Protein 1I3J (pdb70)

Nearest PDB structures (foldseek):
  1t2t-assembly1_A  TM=9.877E-01  e=1.405E-17  Tequatrovirus T4
  5zmm-assembly1_E  TM=3.320E-01  e=1.960E+00  Streptomyces coelicolor A3(2)
  1u4a-assembly1_A  TM=2.578E-01  e=1.498E+00  Homo sapiens

B-factor: mean 37.81, std 11.35, range [14.7, 101.91]

Sequence (96 aa):
KFCKCGVRIQTSAYTCSKCRNRSGENNSFFNHKHSDITKSKISEKMKGKKPSNIKKISCDGVIFDCAADAARHFKISSGLVTYRVKSDKWNWFYIN

Solvent-accessible surface area: 8370 Å² total; per-residue (Å²): 114,134,6,164,71,48,78,198,25,136,112,87,32,203,31,18,89,193,40,125,90,120,78,52,136,74,66,83,93,91,124,104,188,85,59,117,123,42,116,66,135,89,48,109,160,103,142,87,124,106,80,123,121,74,117,128,0,6,4,95,58,83,128,31,86,6,22,39,33,0,7,140,115,74,168,40,75,72,51,59,0,67,145,37,34,169,23,155,187,107,83,10,92,55,70,182

Foldseek 3Di:
DAAPVGDDDPPPDNHDVVPQDQPAPRNPCHPPDDDPVVVVVVVVVCPPPDDPPFWWKAFPNDTDRHLVVVCVVVVHDSVVSVVQCPDPPTDMHTDD

Secondary structure (DSSP, 8-state):
-B-TTS-B--TT-SS-TTT---SGGGSTTTT----HHHHHHHHHHHTTPPPTT---EEETTEEESSHHHHHHHHT--HHHHHHHHH-TT--EEE--

Structure (mmCIF, N/CA/C/O backbone):
data_1I3J
#
_entry.id   1I3J
#
_cell.length_a   55.140
_cell.length_b   65.210
_cell.length_c   43.670
_cell.angle_alpha   90.00
_cell.angle_beta   93.10
_cell.angle_gamma   90.00
#
_symmetry.space_group_name_H-M   'P 1 21 1'
#
loop_
_entity.id
_entity.type
_entity.pdbx_description
1 polymer "5'-D(*TP*TP*CP*TP*TP*GP*GP*GP*TP*CP*TP*AP*CP*CP*GP*TP*TP*TP*AP*AP*T)-3'"
2 polymer "5'-D(*AP*AP*TP*TP*AP*AP*AP*CP*GP*GP*TP*AP*GP*AP*CP*CP*CP*AP*AP*GP*A)-3'"
3 polymer 'INTRON-ASSOCIATED ENDONUCLEASE 1'
4 non-polymer 'ZINC ION'
5 water water
#
loop_
_atom_site.group_PDB
_atom_site.id
_atom_site.type_symbol
_atom_site.label_atom_id
_atom_site.label_alt_id
_atom_site.label_comp_id
_atom_site.label_asym_id
_atom_site.label_entity_id
_atom_site.label_seq_id
_atom_site.pdbx_PDB_ins_code
_atom_site.Cartn_x
_atom_site.Cartn_y
_atom_site.Cartn_z
_atom_site.occupancy
_atom_site.B_iso_or_equiv
_atom_site.auth_seq_id
_atom_site.auth_comp_id
_atom_site.auth_asym_id
_atom_site.auth_atom_id
_atom_site.pdbx_PDB_model_num
ATOM 856 N N . LYS C 3 20 ? 26.871 18.355 55.990 1.00 44.71 149 LYS A N 1
ATOM 857 C CA . LYS C 3 20 ? 26.254 19.019 54.805 1.00 43.85 149 LYS A CA 1
ATOM 858 C C . LYS C 3 20 ? 24.734 1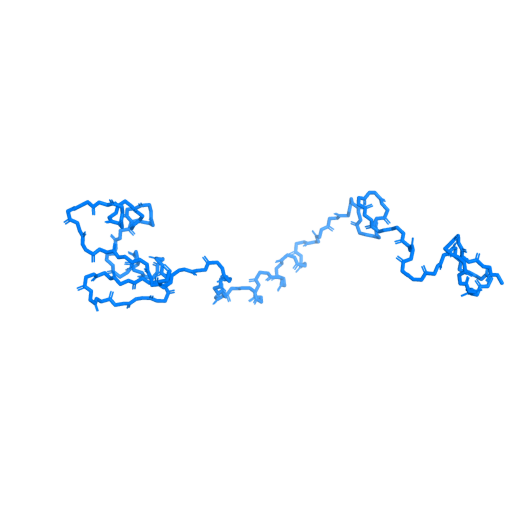8.885 54.833 1.00 43.32 149 LYS A C 1
ATOM 859 O O . LYS C 3 20 ? 24.195 17.870 55.275 1.00 40.97 149 LYS A O 1
ATOM 865 N N . PHE C 3 21 ? 24.039 19.918 54.375 1.00 41.63 150 PHE A N 1
ATOM 866 C CA . PHE C 3 21 ? 22.582 19.872 54.337 1.00 42.76 150 PHE A CA 1
ATOM 867 C C . PHE C 3 21 ? 22.022 20.022 52.929 1.00 40.29 150 PHE A C 1
ATOM 868 O O . PHE C 3 21 ? 22.530 20.777 52.110 1.00 40.44 150 PHE A O 1
ATOM 876 N N . CYS C 3 22 ? 20.962 19.278 52.656 1.00 39.11 151 CYS A N 1
ATOM 877 C CA . CYS C 3 22 ? 20.290 19.351 51.380 1.00 37.09 151 CYS A CA 1
ATOM 878 C C . CYS C 3 22 ? 19.410 20.603 51.439 1.00 37.84 151 CYS A C 1
ATOM 879 O O . CYS C 3 22 ? 19.072 21.089 52.526 1.00 37.30 151 CYS A O 1
ATOM 882 N N . LYS C 3 23 ? 19.021 21.108 50.275 1.00 37.83 152 LYS A N 1
ATOM 883 C CA . LYS C 3 23 ? 18.159 22.285 50.202 1.00 38.04 152 LYS A CA 1
ATOM 884 C C . LYS C 3 23 ? 16.885 22.075 51.035 1.00 38.01 152 LYS A C 1
ATOM 885 O O . LYS C 3 23 ? 16.344 23.028 51.581 1.00 35.38 152 LYS A O 1
ATOM 895 N N . CYS C 3 24 ? 16.418 20.825 51.116 1.00 35.68 153 CYS A N 1
ATOM 896 C CA . CYS C 3 24 ? 15.203 20.480 51.856 1.00 33.43 153 CYS A CA 1
ATOM 897 C C . CYS C 3 24 ? 15.390 20.535 53.368 1.00 32.26 153 CYS A C 1
ATOM 898 O O . CYS C 3 24 ? 14.416 20.598 54.116 1.00 32.71 153 CYS A O 1
ATOM 901 N N . GLY C 3 25 ? 16.635 20.495 53.821 1.00 31.27 154 GLY A N 1
ATOM 902 C CA . GLY C 3 25 ? 16.878 20.536 55.250 1.00 30.73 154 GLY A CA 1
ATOM 903 C C . GLY C 3 25 ? 17.551 19.337 55.897 1.00 29.75 154 GLY A C 1
ATOM 904 O O . GLY C 3 25 ? 18.129 19.496 56.973 1.00 28.92 154 GLY A O 1
ATOM 905 N N . VAL C 3 26 ? 17.490 18.149 55.286 1.00 28.58 155 VAL A N 1
ATOM 906 C CA . VAL C 3 26 ? 18.143 16.980 55.892 1.00 30.14 155 VAL A CA 1
ATOM 907 C C . VAL C 3 26 ? 19.654 16.981 55.694 1.00 32.82 155 VAL A C 1
ATOM 908 O O . VAL C 3 26 ? 20.189 17.739 54.873 1.00 30.93 155 VAL A O 1
ATOM 912 N N . ARG C 3 27 ? 20.335 16.154 56.481 1.00 32.68 156 ARG A N 1
ATOM 913 C CA . ARG C 3 27 ? 21.779 16.031 56.335 1.00 37.05 156 ARG A CA 1
ATOM 914 C C . ARG C 3 27 ? 22.097 15.079 55.182 1.00 36.25 156 ARG A C 1
ATOM 915 O O . ARG C 3 27 ? 21.349 14.136 54.913 1.00 36.44 156 ARG A O 1
ATOM 923 N N . ILE C 3 28 ? 23.212 15.331 54.506 1.00 36.79 157 ILE A N 1
ATOM 924 C CA . ILE C 3 28 ? 23.664 14.496 53.391 1.00 34.68 157 ILE A CA 1
ATOM 925 C C . ILE C 3 28 ? 25.186 14.478 53.447 1.00 35.55 157 ILE A C 1
ATOM 926 O O . ILE C 3 28 ? 25.780 15.335 54.106 1.00 32.51 157 ILE A O 1
ATOM 931 N N . GLN C 3 29 ? 25.813 13.500 52.788 1.00 39.08 158 GLN A N 1
ATOM 932 C CA . GLN C 3 29 ? 27.280 13.415 52.749 1.00 43.66 158 GLN A CA 1
ATOM 933 C C . GLN C 3 29 ? 27.784 14.638 51.985 1.00 43.18 158 GLN A C 1
ATOM 934 O O . GLN C 3 29 ? 27.087 15.158 51.115 1.00 43.78 158 GLN A O 1
ATOM 940 N N . THR C 3 30 ? 28.995 15.079 52.291 1.00 44.85 159 THR A N 1
ATOM 941 C CA . THR C 3 30 ? 29.562 16.237 51.608 1.00 46.48 159 THR A CA 1
ATOM 942 C C . THR C 3 30 ? 29.786 15.968 50.115 1.00 45.23 159 THR A C 1
ATOM 943 O O . THR C 3 30 ? 29.956 16.901 49.327 1.00 46.74 159 THR A O 1
ATOM 947 N N . SER C 3 31 ? 29.774 14.695 49.731 1.00 44.25 160 SER A N 1
ATOM 948 C CA . SER C 3 31 ? 29.979 14.306 48.335 1.00 44.85 160 SER A CA 1
ATOM 949 C C . SER C 3 31 ? 28.688 14.360 47.518 1.00 42.51 160 SER A C 1
ATOM 950 O O . SER C 3 31 ? 28.709 14.262 46.287 1.00 41.18 160 SER A O 1
ATOM 953 N N . ALA C 3 32 ? 27.564 14.507 48.208 1.00 39.11 161 ALA A N 1
ATOM 954 C CA . ALA C 3 32 ? 26.275 14.574 47.540 1.00 38.59 161 ALA A CA 1
ATOM 955 C C . ALA C 3 32 ? 25.838 16.012 47.249 1.00 37.01 161 ALA A C 1
ATOM 956 O O . ALA C 3 32 ? 26.242 16.945 47.941 1.00 35.87 161 ALA A O 1
ATOM 958 N N . TYR C 3 33 ? 25.009 16.183 46.225 1.00 37.82 162 TYR A N 1
ATOM 959 C CA . TYR C 3 33 ? 24.503 17.501 45.862 1.00 40.12 162 TYR A CA 1
ATOM 960 C C . TYR C 3 33 ? 23.137 17.734 46.500 1.00 38.08 162 TYR A C 1
ATOM 961 O O . TYR C 3 33 ? 22.746 18.874 46.717 1.00 36.32 162 TYR A O 1
ATOM 970 N N . THR C 3 34 ? 22.403 16.649 46.754 1.00 34.61 163 THR A N 1
ATOM 971 C CA . THR C 3 34 ? 21.084 16.716 47.380 1.00 31.76 163 THR A CA 1
ATOM 972 C C . THR C 3 34 ? 20.800 15.381 48.046 1.00 30.98 163 THR A C 1
ATOM 973 O O . THR C 3 34 ? 21.587 14.440 47.944 1.00 30.93 163 THR A O 1
ATOM 977 N N . CYS C 3 35 ? 19.670 15.299 48.731 1.00 29.60 164 CYS A N 1
ATOM 978 C CA . CYS C 3 35 ? 19.297 14.048 49.357 1.00 33.11 164 CYS A CA 1
ATOM 979 C C . CYS C 3 35 ? 18.715 13.255 48.194 1.00 34.12 164 CYS A C 1
ATOM 980 O O . CYS C 3 35 ? 18.445 13.817 47.132 1.00 34.83 164 CYS A O 1
ATOM 983 N N . SER C 3 36 ? 18.515 11.959 48.383 1.00 34.63 165 SER A N 1
ATOM 984 C CA . SER C 3 36 ? 17.956 11.145 47.320 1.00 36.76 165 SER A CA 1
ATOM 985 C C . SER C 3 36 ? 16.579 11.614 46.852 1.00 38.52 165 SER A C 1
ATOM 986 O O . SER C 3 36 ? 16.276 11.599 45.655 1.00 39.70 165 SER A O 1
ATOM 989 N N . LYS C 3 37 ? 15.742 12.024 47.793 1.00 37.67 166 LYS A N 1
ATOM 990 C CA . LYS C 3 37 ? 14.405 12.467 47.445 1.00 40.60 166 LYS A CA 1
ATOM 991 C C . LYS C 3 37 ? 14.383 13.732 46.588 1.00 38.75 166 LYS A C 1
ATOM 992 O O . LYS C 3 37 ? 13.576 13.843 45.668 1.00 40.75 166 LYS A O 1
ATOM 998 N N . CYS C 3 38 ? 15.292 14.659 46.867 1.00 37.01 167 CYS A N 1
ATOM 999 C CA . CYS C 3 38 ? 15.356 15.930 46.140 1.00 36.54 167 CYS A CA 1
ATOM 1000 C C . CYS C 3 38 ? 16.114 15.935 44.806 1.00 36.37 167 CYS A C 1
ATOM 1001 O O . CYS C 3 38 ? 16.120 16.947 44.113 1.00 37.57 167 CYS A O 1
ATOM 1004 N N . ARG C 3 39 ? 16.759 14.827 44.447 1.00 35.59 168 ARG A N 1
ATOM 1005 C CA . ARG C 3 39 ? 17.505 14.774 43.191 1.00 35.10 168 ARG A CA 1
ATOM 1006 C C . ARG C 3 39 ? 16.557 14.966 42.001 1.00 34.74 168 ARG A C 1
ATOM 1007 O O . ARG C 3 39 ? 15.482 14.366 41.943 1.00 32.63 168 ARG A O 1
ATOM 1015 N N . ASN C 3 40 ? 16.946 15.825 41.066 1.00 33.55 169 ASN A N 1
ATOM 1016 C CA . ASN C 3 40 ? 16.118 16.062 39.886 1.00 33.49 169 ASN A CA 1
ATOM 1017 C C . ASN C 3 40 ? 16.465 15.032 38.805 1.00 31.24 169 ASN A C 1
ATOM 1018 O O . ASN C 3 40 ? 17.617 14.948 38.373 1.00 29.45 169 ASN A O 1
ATOM 1023 N N . ARG C 3 41 ? 15.466 14.276 38.361 1.00 33.46 170 ARG A N 1
ATOM 1024 C CA . ARG C 3 41 ? 15.653 13.245 37.336 1.00 33.69 170 ARG A CA 1
ATOM 1025 C C . ARG C 3 41 ? 14.641 13.373 36.203 1.00 35.19 170 ARG A C 1
ATOM 1026 O O . ARG C 3 41 ? 14.530 12.466 35.371 1.00 37.56 170 ARG A O 1
ATOM 1034 N N . SER C 3 42 ? 13.922 14.482 36.150 1.00 33.29 171 SER A N 1
ATOM 1035 C CA . SER C 3 42 ? 12.912 14.632 35.112 1.00 32.81 171 SER A CA 1
ATOM 1036 C C . SER C 3 42 ? 13.448 15.351 33.890 1.00 29.57 171 SER A C 1
ATOM 1037 O O . SER C 3 42 ? 14.408 16.110 33.987 1.00 26.36 171 SER A O 1
ATOM 1040 N N . GLY C 3 43 ? 12.841 15.089 32.740 1.00 29.41 172 GLY A N 1
ATOM 1041 C CA . GLY C 3 43 ? 13.302 15.730 31.526 1.00 27.16 172 GLY A CA 1
ATOM 1042 C C . GLY C 3 43 ? 14.810 15.651 31.329 1.00 26.38 172 GLY A C 1
ATOM 1043 O O . GLY C 3 43 ? 15.429 14.591 31.520 1.00 25.38 172 GLY A O 1
ATOM 1044 N N . GLU C 3 44 ? 15.416 16.784 30.983 1.00 24.81 173 GLU A N 1
ATOM 1045 C CA . GLU C 3 44 ? 16.840 16.848 30.716 1.00 25.42 173 GLU A CA 1
ATOM 1046 C C . GLU C 3 44 ? 17.751 16.433 31.855 1.00 25.00 173 GLU A C 1
ATOM 1047 O O . GLU C 3 44 ? 18.933 16.245 31.636 1.00 24.10 173 GLU A O 1
ATOM 1053 N N . ASN C 3 45 ? 17.229 16.293 33.066 1.00 26.71 174 ASN A N 1
ATOM 1054 C CA . ASN C 3 45 ? 18.083 15.907 34.189 1.00 26.59 174 ASN A CA 1
ATOM 1055 C C . ASN C 3 45 ? 18.219 14.393 34.373 1.00 27.63 174 ASN A C 1
ATOM 1056 O O . ASN C 3 45 ? 19.047 13.945 35.163 1.00 27.98 174 ASN A O 1
ATOM 1061 N N . ASN C 3 46 ? 17.423 13.606 33.647 1.00 25.48 175 ASN A N 1
ATOM 1062 C CA . ASN C 3 46 ? 17.492 12.153 33.773 1.00 25.57 175 ASN A CA 1
ATOM 1063 C C . ASN C 3 46 ? 18.840 11.641 33.265 1.00 26.52 175 ASN A C 1
ATOM 1064 O O . ASN C 3 46 ? 19.429 12.195 32.341 1.00 25.69 175 ASN A O 1
ATOM 1069 N N . SER C 3 47 ? 19.307 10.563 33.872 1.00 27.52 176 SER A N 1
ATOM 1070 C CA . SER C 3 47 ? 20.575 9.950 33.510 1.00 25.86 176 SER A CA 1
ATOM 1071 C C . SER C 3 47 ? 20.524 9.273 32.151 1.00 26.14 176 SER A C 1
ATOM 1072 O O . SER C 3 47 ? 21.572 8.977 31.571 1.00 25.96 176 SER A O 1
ATOM 1076 N N . PHE C 3 48 ? 19.318 9.012 31.648 1.00 23.49 177 PHE A N 1
ATOM 1077 C CA . PHE C 3 48 ? 19.188 8.370 30.340 1.00 22.55 177 PHE A CA 1
ATOM 1078 C C . PHE C 3 48 ? 18.574 9.299 29.308 1.00 21.57 177 PHE A C 1
ATOM 1079 O O . PHE C 3 48 ? 18.279 8.889 28.182 1.00 20.17 177 PHE A O 1
ATOM 1087 N N . PHE C 3 49 ? 18.397 10.559 29.687 1.00 22.62 178 PHE A N 1
ATOM 1088 C CA . PHE C 3 49 ? 17.814 11.546 28.793 1.00 22.73 178 PHE A CA 1
ATOM 1089 C C . PHE C 3 49 ? 18.591 11.684 27.476 1.00 22.84 178 PHE A C 1
ATOM 1090 O O . PHE C 3 49 ? 19.812 11.792 27.480 1.00 23.68 178 PHE A O 1
ATOM 1098 N N . ASN C 3 50 ? 17.868 11.703 26.358 1.00 24.40 179 ASN A N 1
ATOM 1099 C CA . ASN C 3 50 ? 18.463 11.815 25.024 1.00 26.04 179 ASN A CA 1
ATOM 1100 C C . ASN C 3 50 ? 19.371 10.655 24.613 1.00 27.40 179 ASN A C 1
ATOM 1101 O O . ASN C 3 50 ? 20.153 10.792 23.687 1.00 26.33 179 ASN A O 1
ATOM 1106 N N . HIS C 3 51 ? 19.284 9.523 25.308 1.00 29.40 180 HIS A N 1
ATOM 1107 C CA . HIS C 3 51 ? 20.069 8.343 24.923 1.00 29.07 180 HIS A CA 1
ATOM 1108 C C . HIS C 3 51 ? 19.143 7.537 24.019 1.00 29.00 180 HIS A C 1
ATOM 1109 O O . HIS C 3 51 ? 17.928 7.780 23.990 1.00 30.75 180 HIS A O 1
ATOM 1116 N N . LYS C 3 52 ? 19.706 6.579 23.293 1.00 28.55 181 LYS A N 1
ATOM 1117 C CA . LYS C 3 52 ? 18.929 5.715 22.412 1.00 28.09 181 LYS A CA 1
ATOM 1118 C C . LYS C 3 52 ? 19.237 4.271 22.807 1.00 27.10 181 LYS A C 1
ATOM 1119 O O . LYS C 3 52 ? 20.371 3.949 23.170 1.00 27.45 181 LYS A O 1
ATOM 1125 N N . HIS C 3 53 ? 18.225 3.408 22.769 1.00 23.96 182 HIS A N 1
ATOM 1126 C CA . HIS C 3 53 ? 18.454 2.006 23.094 1.00 26.59 182 HIS A CA 1
ATOM 1127 C C . HIS C 3 53 ? 18.972 1.313 21.833 1.00 26.99 182 HIS A C 1
ATOM 1128 O O . HIS C 3 53 ? 18.532 1.617 20.725 1.00 25.94 182 HIS A O 1
ATOM 1135 N N . SER C 3 54 ? 19.898 0.379 22.005 1.00 27.03 183 SER A N 1
ATOM 1136 C CA . SER C 3 54 ? 20.458 -0.368 20.880 1.00 31.85 183 SER A CA 1
ATOM 1137 C C . SER C 3 54 ? 19.401 -1.312 20.333 1.00 31.70 183 SER A C 1
ATOM 1138 O O . SER C 3 54 ? 18.382 -1.556 20.982 1.00 28.73 183 SER A O 1
ATOM 1141 N N . ASP C 3 55 ? 19.644 -1.838 19.136 1.00 35.21 184 ASP A N 1
ATOM 1142 C CA . ASP C 3 55 ? 18.725 -2.799 18.548 1.00 34.38 184 ASP A CA 1
ATOM 1143 C C . ASP C 3 55 ? 18.718 -4.011 19.464 1.00 33.21 184 ASP A C 1
ATOM 1144 O O . ASP C 3 55 ? 17.700 -4.686 19.594 1.00 34.33 184 ASP A O 1
ATOM 1149 N N . ILE C 3 56 ? 19.846 -4.280 20.113 1.00 32.79 185 ILE A N 1
ATOM 1150 C CA . ILE C 3 56 ? 19.935 -5.427 21.012 1.00 32.66 185 ILE A CA 1
ATOM 1151 C C . ILE C 3 56 ? 19.005 -5.283 22.225 1.00 33.31 185 ILE A C 1
ATOM 1152 O O . ILE C 3 56 ? 18.342 -6.239 22.620 1.00 32.95 185 ILE A O 1
ATOM 1157 N N . THR C 3 57 ? 18.951 -4.090 22.804 1.00 34.31 186 THR A N 1
ATOM 1158 C CA . THR C 3 57 ? 18.096 -3.867 23.964 1.00 31.62 186 THR A CA 1
ATOM 1159 C C . THR C 3 57 ? 16.633 -3.989 23.552 1.00 30.58 186 THR A C 1
ATOM 1160 O O . THR C 3 57 ? 15.837 -4.633 24.225 1.00 28.97 186 THR A O 1
ATOM 1164 N N . LYS C 3 58 ? 16.288 -3.369 22.428 1.00 31.02 187 LYS A N 1
ATOM 1165 C CA . LYS C 3 58 ? 14.924 -3.411 21.942 1.00 30.19 187 LYS A CA 1
ATOM 1166 C C . LYS C 3 58 ? 14.453 -4.845 21.740 1.00 31.68 187 LYS A C 1
ATOM 1167 O O . LYS C 3 58 ? 13.286 -5.145 21.965 1.00 25.80 187 LYS A O 1
ATOM 1173 N N . SER C 3 59 ? 15.365 -5.719 21.332 1.00 33.46 188 SER A N 1
ATOM 1174 C CA . SER C 3 59 ? 15.009 -7.112 21.118 1.00 36.07 188 SER A CA 1
ATOM 1175 C C . SER C 3 59 ? 14.790 -7.815 22.426 1.00 34.20 188 SER A C 1
ATOM 1176 O O . SER C 3 59 ? 13.888 -8.631 22.539 1.00 36.15 188 SER A O 1
ATOM 1179 N N . LYS C 3 60 ? 15.603 -7.502 23.424 1.00 34.76 189 LYS A N 1
ATOM 1180 C CA . LYS C 3 60 ? 15.425 -8.138 24.724 1.00 36.39 189 LYS A CA 1
ATOM 1181 C C . LYS C 3 60 ? 14.069 -7.747 25.306 1.00 36.82 189 LYS A C 1
ATOM 1182 O O . LYS C 3 60 ? 13.397 -8.562 25.945 1.00 39.31 189 LYS A O 1
ATOM 1188 N N . ILE C 3 61 ? 13.675 -6.494 25.100 1.00 35.76 190 ILE A N 1
ATOM 1189 C CA . ILE C 3 61 ? 12.407 -6.018 25.617 1.00 33.05 190 ILE A CA 1
ATOM 1190 C C . ILE C 3 61 ? 11.279 -6.693 24.849 1.00 35.31 190 ILE A C 1
ATOM 1191 O O . ILE C 3 61 ? 10.274 -7.107 25.432 1.00 33.20 190 ILE A O 1
ATOM 1196 N N . SER C 3 62 ? 11.470 -6.814 23.541 1.00 35.14 191 SER A N 1
ATOM 1197 C CA . SER C 3 62 ? 10.484 -7.430 22.666 1.00 39.88 191 SER A CA 1
ATOM 1198 C C . SER C 3 62 ? 10.130 -8.866 23.028 1.00 43.00 191 SER A C 1
ATOM 1199 O O . SER C 3 62 ? 8.961 -9.252 23.005 1.00 43.14 191 SER A O 1
ATOM 1202 N N . GLU C 3 63 ? 11.143 -9.655 23.363 1.00 45.48 192 GLU A N 1
ATOM 1203 C CA . GLU C 3 63 ? 10.926 -11.055 23.697 1.00 47.11 192 GLU A CA 1
ATOM 1204 C C . GLU C 3 63 ? 10.231 -11.245 25.030 1.00 46.87 192 GLU A C 1
ATOM 1205 O O . GLU C 3 63 ? 9.385 -12.125 25.160 1.00 49.41 192 GLU A O 1
ATOM 1211 N N . LYS C 3 64 ? 10.580 -10.429 26.018 1.00 46.02 193 LYS A N 1
ATOM 1212 C CA . LYS C 3 64 ? 9.952 -10.546 27.324 1.00 44.68 193 LYS A CA 1
ATOM 1213 C C . LYS C 3 64 ? 8.515 -10.036 27.335 1.00 42.68 193 LYS A C 1
ATOM 1214 O O . LYS C 3 64 ? 7.732 -10.395 28.219 1.00 41.91 193 LYS A O 1
ATOM 1220 N N . MET C 3 65 ? 8.165 -9.204 26.359 1.00 39.22 194 MET A N 1
ATOM 1221 C CA . MET C 3 65 ? 6.818 -8.658 26.293 1.00 38.01 194 MET A CA 1
ATOM 1222 C C . MET C 3 65 ? 5.879 -9.477 25.408 1.00 37.80 194 MET A C 1
ATOM 1223 O O . MET C 3 65 ? 4.665 -9.413 25.573 1.00 34.47 194 MET A O 1
ATOM 1228 N N . LYS C 3 66 ? 6.435 -10.233 24.465 1.00 38.10 195 LYS A N 1
ATOM 1229 C CA . LYS C 3 66 ? 5.606 -11.025 23.564 1.00 41.36 195 LYS A CA 1
ATOM 1230 C C . LYS C 3 66 ? 4.649 -11.907 24.354 1.00 41.77 195 LYS A C 1
ATOM 1231 O O . LYS C 3 66 ? 5.063 -12.604 25.288 1.00 40.90 195 LYS A O 1
ATOM 1237 N N . GLY C 3 67 ? 3.368 -11.850 23.995 1.00 41.91 196 GLY A N 1
ATOM 1238 C CA . GLY C 3 67 ? 2.376 -12.660 24.676 1.00 44.04 196 GLY A CA 1
ATOM 1239 C C . GLY C 3 67 ? 1.792 -12.066 25.943 1.00 44.11 196 GLY A C 1
ATOM 1240 O O . GLY C 3 67 ? 0.949 -12.689 26.581 1.00 45.27 196 GLY A O 1
ATOM 1241 N N . LYS C 3 68 ? 2.250 -10.886 26.339 1.00 44.12 197 LYS A N 1
ATOM 1242 C CA . LYS C 3 68 ? 1.709 -10.255 27.539 1.00 45.47 197 LYS A CA 1
ATOM 1243 C C . LYS C 3 68 ? 0.531 -9.363 27.208 1.00 43.49 197 LYS A C 1
ATOM 1244 O O . LYS C 3 68 ? 0.605 -8.539 26.302 1.00 42.87 197 LYS A O 1
ATOM 1250 N N . LYS C 3 69 ? -0.563 -9.537 27.935 1.00 43.37 198 LYS A N 1
ATOM 1251 C CA . LYS C 3 69 ? -1.736 -8.697 27.729 1.00 42.49 198 LYS A CA 1
ATOM 1252 C C . LYS C 3 69 ? -1.590 -7.541 28.706 1.00 39.84 198 LYS A C 1
ATOM 1253 O O . LYS C 3 69 ? -1.131 -7.724 29.828 1.00 38.62 198 LYS A O 1
ATOM 1259 N N . PRO C 3 70 ? -1.991 -6.332 28.294 1.00 37.02 199 PRO A N 1
ATOM 1260 C CA . PRO C 3 70 ? -1.874 -5.173 29.176 1.00 38.32 199 PRO A CA 1
ATOM 1261 C C . PRO C 3 70 ? -2.980 -5.067 30.203 1.00 39.42 199 PRO A C 1
ATOM 1262 O O . PRO C 3 70 ? -3.997 -5.764 30.127 1.00 40.68 199 PRO A O 1
ATOM 1266 N N . SER C 3 71 ? -2.775 -4.165 31.151 1.00 39.16 200 SER A N 1
ATOM 1267 C CA . SER C 3 71 ? -3.715 -3.927 32.239 1.00 41.57 200 SER A CA 1
ATOM 1268 C C . SER C 3 71 ? -5.001 -3.211 31.828 1.00 40.31 200 SER A C 1
ATOM 1269 O O . SER C 3 71 ? -5.955 -3.179 32.595 1.00 41.44 200 SER A O 1
ATOM 1272 N N . ASN C 3 72 ? -5.032 -2.632 30.636 1.00 38.20 201 ASN A N 1
ATOM 1273 C CA . ASN C 3 72 ? -6.230 -1.931 30.199 1.00 37.18 201 ASN A CA 1
ATOM 1274 C C . ASN C 3 72 ? -7.214 -2.786 29.386 1.00 36.92 201 ASN A C 1
ATOM 1275 O O . ASN C 3 72 ? -8.020 -2.251 28.633 1.00 37.73 201 ASN A O 1
ATOM 1280 N N . ILE C 3 73 ? -7.159 -4.106 29.539 1.00 36.52 202 ILE A N 1
ATOM 1281 C CA . ILE C 3 73 ? -8.079 -4.981 28.812 1.00 34.81 202 ILE A CA 1
ATOM 1282 C C . ILE C 3 73 ? -9.450 -4.906 29.464 1.00 36.89 202 ILE A C 1
ATOM 1283 O O . ILE C 3 73 ? -9.552 -4.635 30.663 1.00 37.46 202 ILE A O 1
ATOM 1288 N N . LYS C 3 74 ? -10.501 -5.152 28.687 1.00 33.19 203 LYS A N 1
ATOM 1289 C CA . LYS C 3 74 ? -11.858 -5.132 29.231 1.00 32.81 203 LYS A CA 1
ATOM 1290 C C . LYS C 3 74 ? -12.574 -6.465 29.058 1.00 32.86 203 LYS A C 1
ATOM 1291 O O . LYS C 3 74 ? -12.784 -6.904 27.927 1.00 28.10 203 LYS A O 1
ATOM 1297 N N . LYS C 3 75 ? -12.981 -7.095 30.156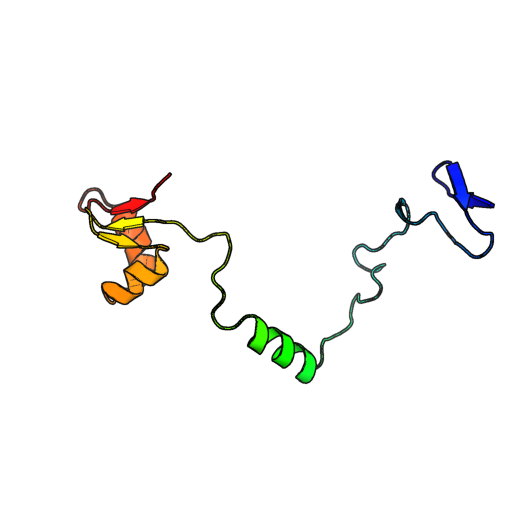 1.00 32.56 204 LYS A N 1
ATOM 1298 C CA . LYS C 3 75 ? -13.709 -8.352 30.022 1.00 33.67 204 LYS A CA 1
ATOM 1299 C C . LYS C 3 75 ? -14.996 -8.000 29.299 1.00 29.63 204 LYS A C 1
ATOM 1300 O O . LYS C 3 75 ? -15.569 -6.935 29.515 1.00 26.42 204 LYS A O 1
ATOM 1306 N N . ILE C 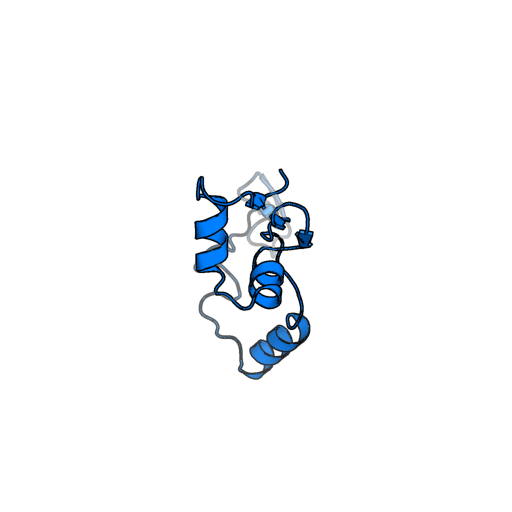3 76 ? -15.451 -8.903 28.446 1.00 28.06 205 ILE A N 1
ATOM 1307 C CA . ILE C 3 76 ? -16.654 -8.653 27.687 1.00 24.99 205 ILE A CA 1
ATOM 1308 C C . ILE C 3 76 ? -17.557 -9.870 27.554 1.00 27.22 205 ILE A C 1
ATOM 1309 O O . ILE C 3 76 ? -17.092 -11.019 27.536 1.00 27.36 205 ILE A O 1
ATOM 1314 N N . SER C 3 77 ? -18.857 -9.604 27.479 1.00 27.60 206 SER A N 1
ATOM 1315 C CA . SER C 3 77 ? -19.842 -10.644 27.271 1.00 26.59 206 SER A CA 1
ATOM 1316 C C . SER C 3 77 ? -20.517 -10.383 25.923 1.00 27.58 206 SER A C 1
ATOM 1317 O O . SER C 3 77 ? -21.141 -9.342 25.715 1.00 26.97 206 SER A O 1
ATOM 1320 N N . CYS C 3 78 ? -20.365 -11.323 25.003 1.00 27.40 207 CYS A N 1
ATOM 1321 C CA . CYS C 3 78 ? -21.004 -11.221 23.704 1.00 27.61 207 CYS A CA 1
ATOM 1322 C C . CYS C 3 78 ? -22.297 -12.025 23.816 1.00 27.51 207 CYS A C 1
ATOM 1323 O O . CYS C 3 78 ? -22.343 -13.207 23.473 1.00 27.52 207 CYS A O 1
ATOM 1326 N N . ASP C 3 79 ? -23.332 -11.368 24.326 1.00 29.77 208 ASP A N 1
ATOM 1327 C CA . ASP C 3 79 ? -24.646 -11.973 24.538 1.00 30.50 208 ASP A CA 1
ATOM 1328 C C . ASP C 3 79 ? -24.566 -13.323 25.255 1.00 29.18 208 ASP A C 1
ATOM 1329 O O . ASP C 3 79 ? -25.303 -14.240 24.935 1.00 29.42 208 ASP A O 1
ATOM 1334 N N . GLY C 3 80 ? -23.662 -13.449 26.211 1.00 28.70 209 GLY A N 1
ATOM 1335 C CA . GLY C 3 80 ? -23.557 -14.699 26.928 1.00 30.56 209 GLY A CA 1
ATOM 1336 C C . GLY C 3 80 ? -22.218 -15.389 26.788 1.00 30.77 209 GLY A C 1
ATOM 1337 O O . GLY C 3 80 ? -21.809 -16.113 27.702 1.00 31.32 209 GLY A O 1
ATOM 1338 N N . VAL C 3 81 ? -21.544 -15.198 25.652 1.00 30.76 210 VAL A N 1
ATOM 1339 C CA . VAL C 3 81 ? -20.232 -15.816 25.431 1.00 30.46 210 VAL A CA 1
ATOM 1340 C C . VAL C 3 81 ? -19.192 -14.792 25.871 1.00 30.87 210 VAL A C 1
ATOM 1341 O O . VAL C 3 81 ? -19.059 -13.714 25.286 1.00 29.41 210 VAL A O 1
ATOM 1345 N N . ILE C 3 82 ? -18.462 -15.142 26.916 1.00 32.15 211 ILE A N 1
ATOM 1346 C CA . ILE C 3 82 ? -17.492 -14.244 27.498 1.00 32.58 211 ILE A CA 1
ATOM 1347 C C . ILE C 3 82 ? -16.043 -14.408 27.065 1.00 32.25 211 ILE A C 1
ATOM 1348 O O . ILE C 3 82 ? -15.592 -15.504 26.707 1.00 31.02 211 ILE A O 1
ATOM 1353 N N . PHE C 3 83 ? -15.325 -13.285 27.133 1.00 27.67 212 PHE A N 1
ATOM 1354 C CA . PHE C 3 83 ? -13.919 -13.188 26.762 1.00 27.23 212 PHE A CA 1
ATOM 1355 C C . PHE C 3 83 ? -13.128 -12.335 27.755 1.00 27.42 212 PHE A C 1
ATOM 1356 O O . PHE C 3 83 ? -13.688 -11.438 28.392 1.00 29.16 212 PHE A O 1
ATOM 1364 N N . ASP C 3 84 ? -11.832 -12.609 27.886 1.00 27.30 213 ASP A N 1
ATOM 1365 C CA . ASP C 3 84 ? -10.982 -11.830 28.793 1.00 27.86 213 ASP A CA 1
ATOM 1366 C C . ASP C 3 84 ? -10.773 -10.400 28.286 1.00 27.61 213 ASP A C 1
ATOM 1367 O O . ASP C 3 84 ? -10.486 -9.482 29.068 1.00 26.28 213 ASP A O 1
ATOM 1372 N N . CYS C 3 85 ? -10.917 -10.209 26.980 1.00 24.94 214 CYS A N 1
ATOM 1373 C CA . CYS C 3 85 ? -10.734 -8.888 26.390 1.00 26.51 214 CYS A CA 1
ATOM 1374 C C . CYS C 3 85 ? -11.455 -8.808 25.068 1.00 24.60 214 CYS A C 1
ATOM 1375 O O . CYS C 3 85 ? -11.816 -9.827 24.489 1.00 24.95 214 CYS A O 1
ATOM 1378 N N . ALA C 3 86 ? -11.664 -7.587 24.608 1.00 21.79 215 ALA A N 1
ATOM 1379 C CA . ALA C 3 86 ? -12.361 -7.351 23.359 1.00 22.71 215 ALA A CA 1
ATOM 1380 C C . ALA C 3 86 ? -11.590 -7.950 22.191 1.00 20.42 215 ALA A C 1
ATOM 1381 O O . ALA C 3 86 ? -12.209 -8.423 21.237 1.00 23.18 215 ALA A O 1
ATOM 1383 N N . ALA C 3 87 ? -10.262 -7.937 22.270 1.00 18.42 216 ALA A N 1
ATOM 1384 C CA . ALA C 3 87 ? -9.451 -8.490 21.183 1.00 21.38 216 ALA A CA 1
ATOM 1385 C C . ALA C 3 87 ? -9.664 -10.012 21.020 1.00 22.11 216 ALA A C 1
ATOM 1386 O O . ALA C 3 87 ? -9.670 -10.517 19.895 1.00 21.83 216 ALA A O 1
ATOM 1388 N N . ASP C 3 88 ? -9.842 -10.740 22.124 1.00 21.30 217 ASP A N 1
ATOM 1389 C CA . ASP C 3 88 ? -10.109 -12.184 22.012 1.00 23.34 217 ASP A CA 1
ATOM 1390 C C . ASP C 3 88 ? -11.476 -12.359 21.343 1.00 22.63 217 ASP A C 1
ATOM 1391 O O . ASP C 3 88 ? -11.669 -13.242 20.520 1.00 23.74 217 ASP A O 1
ATOM 1396 N N . ALA C 3 89 ? -12.431 -11.516 21.707 1.00 21.43 218 ALA A N 1
ATOM 1397 C CA . ALA C 3 89 ? -13.746 -11.609 21.103 1.00 21.17 218 ALA A CA 1
ATOM 1398 C C . ALA C 3 89 ? -13.626 -11.318 19.604 1.00 21.15 218 ALA A C 1
ATOM 1399 O O . ALA C 3 89 ? -14.277 -11.977 18.793 1.00 17.97 218 ALA A O 1
ATOM 1401 N N . ALA C 3 90 ? -12.816 -10.316 19.246 1.00 20.54 219 ALA A N 1
ATOM 1402 C CA . ALA C 3 90 ? -12.613 -9.972 17.830 1.00 20.66 219 ALA A CA 1
ATOM 1403 C C . ALA C 3 90 ? -12.027 -11.172 17.105 1.00 18.81 219 ALA A C 1
ATOM 1404 O O . ALA C 3 90 ? -12.480 -11.518 16.023 1.00 18.13 219 ALA A O 1
ATOM 1406 N N . ARG C 3 91 ? -11.012 -11.797 17.703 1.00 20.25 220 ARG A N 1
ATOM 1407 C CA . ARG C 3 91 ? -10.387 -12.961 17.085 1.00 22.52 220 ARG A CA 1
ATOM 1408 C C . ARG C 3 91 ? -11.313 -14.180 16.957 1.00 24.10 220 ARG A C 1
ATOM 1409 O O . ARG C 3 91 ? -11.187 -14.958 16.014 1.00 26.05 220 ARG A O 1
ATOM 1417 N N . HIS C 3 92 ? -12.239 -14.355 17.898 1.00 22.71 221 HIS A N 1
ATOM 1418 C CA . HIS C 3 92 ? -13.161 -15.496 17.853 1.00 22.72 221 HIS A CA 1
ATOM 1419 C C . HIS C 3 92 ? -14.211 -15.281 16.766 1.00 21.83 221 HIS A C 1
ATOM 1420 O O . HIS C 3 92 ? -14.483 -16.170 15.975 1.00 22.30 221 HIS A O 1
ATOM 1427 N N . PHE C 3 93 ? -14.798 -14.091 16.723 1.00 23.37 222 PHE A N 1
ATOM 1428 C CA . PHE C 3 93 ? -15.812 -13.782 15.714 1.00 22.14 222 PHE A CA 1
ATOM 1429 C C . PHE C 3 93 ? -15.176 -13.464 14.348 1.00 22.84 222 PHE A C 1
ATOM 1430 O O . PHE C 3 93 ? -15.863 -13.458 13.326 1.00 25.50 222 PHE A O 1
ATOM 1438 N N . LYS C 3 94 ? -13.868 -13.226 14.333 1.00 20.51 223 LYS A N 1
ATOM 1439 C CA . LYS C 3 94 ? -13.151 -12.879 13.108 1.00 24.33 223 LYS A CA 1
ATOM 1440 C C . LYS C 3 94 ? -13.637 -11.543 12.563 1.00 22.29 223 LYS A C 1
ATOM 1441 O O . LYS C 3 94 ? -14.081 -11.438 11.423 1.00 22.09 223 LYS A O 1
ATOM 1447 N N . ILE C 3 95 ? -13.584 -10.530 13.415 1.00 22.27 224 ILE A N 1
ATOM 1448 C CA . ILE C 3 95 ? -13.996 -9.191 13.035 1.00 20.52 224 ILE A CA 1
ATOM 1449 C C . ILE C 3 95 ? -12.897 -8.306 13.578 1.00 21.63 224 ILE A C 1
ATOM 1450 O O . ILE C 3 95 ? -11.994 -8.783 14.288 1.00 19.84 224 ILE A O 1
ATOM 1455 N N . SER C 3 96 ? -12.957 -7.019 13.261 1.00 21.32 225 SER A N 1
ATOM 1456 C CA . SER C 3 96 ? -11.953 -6.067 13.722 1.00 24.24 225 SER A CA 1
ATOM 1457 C C . SER C 3 96 ? -12.320 -5.557 15.111 1.00 24.84 225 SER A C 1
ATOM 1458 O O . SER C 3 96 ? -13.493 -5.580 15.500 1.00 23.70 225 SER A O 1
ATOM 1461 N N . SER C 3 97 ? -11.314 -5.129 15.865 1.00 25.85 226 SER A N 1
ATOM 1462 C CA . SER C 3 97 ? -11.558 -4.609 17.201 1.00 26.36 226 SER A CA 1
ATOM 1463 C C . SER C 3 97 ? -12.522 -3.443 17.156 1.00 25.98 226 SER A C 1
ATOM 1464 O O . SER C 3 97 ? -13.340 -3.280 18.054 1.00 28.14 226 SER A O 1
ATOM 1468 N N . GLY C 3 98 ? -12.441 -2.642 16.096 1.00 26.74 227 GLY A N 1
ATOM 1469 C CA . GLY C 3 98 ? -13.318 -1.495 15.959 1.00 22.99 227 GLY A CA 1
ATOM 1470 C C . GLY C 3 98 ? -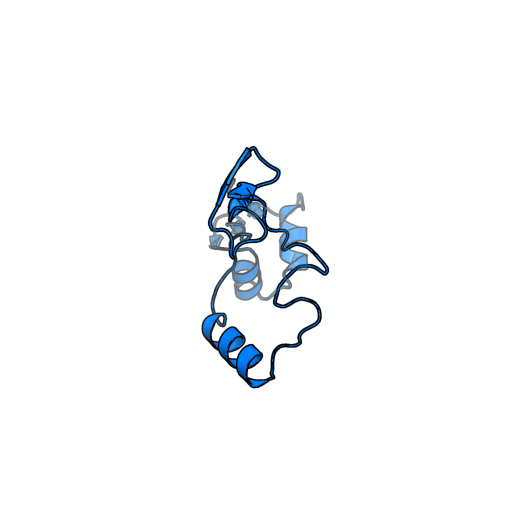14.771 -1.930 15.934 1.00 25.23 227 GLY A C 1
ATOM 1471 O O . GLY C 3 98 ? -15.626 -1.250 16.500 1.00 23.70 227 GLY A O 1
ATOM 1472 N N . LEU C 3 99 ? -15.047 -3.049 15.262 1.00 22.67 228 LEU A N 1
ATOM 1473 C CA . LEU C 3 99 ? -16.402 -3.558 15.181 1.00 21.92 228 LEU A CA 1
ATOM 1474 C C . LEU C 3 99 ? -16.923 -4.034 16.549 1.00 21.72 228 LEU A C 1
ATOM 1475 O O . LEU C 3 99 ? -18.123 -3.943 16.827 1.00 22.96 228 LEU A O 1
ATOM 1480 N N . VAL C 3 100 ? -16.025 -4.495 17.410 1.00 22.81 229 VAL A N 1
ATOM 1481 C CA . VAL C 3 100 ? -16.444 -4.955 18.727 1.00 24.92 229 VAL A CA 1
ATOM 1482 C C . VAL C 3 100 ? -17.016 -3.777 19.498 1.00 27.15 229 VAL A C 1
ATOM 1483 O O . VAL C 3 100 ? -18.072 -3.880 20.132 1.00 25.82 229 VAL A O 1
ATOM 1487 N N . THR C 3 101 ? -16.299 -2.659 19.431 1.00 26.00 230 THR A N 1
ATOM 1488 C CA . THR C 3 101 ? -16.712 -1.440 20.103 1.00 26.14 230 THR A CA 1
ATOM 1489 C C . THR C 3 101 ? -18.042 -1.001 19.526 1.00 27.50 230 THR A C 1
ATOM 1490 O O . THR C 3 101 ? -18.952 -0.605 20.266 1.00 29.49 230 THR A O 1
ATOM 1494 N N . TYR C 3 102 ? -18.147 -1.069 18.207 1.00 25.23 231 TYR A N 1
ATOM 1495 C CA . TYR C 3 102 ? -19.371 -0.695 17.531 1.00 26.52 231 TYR A CA 1
ATOM 1496 C C . TYR C 3 102 ? -20.580 -1.508 18.022 1.00 27.92 231 TYR A C 1
ATOM 1497 O O . TYR C 3 102 ? -21.659 -0.957 18.247 1.00 27.22 231 TYR A O 1
ATOM 1506 N N . ARG C 3 103 ? -20.411 -2.819 18.188 1.00 26.08 232 ARG A N 1
ATOM 1507 C CA . ARG C 3 103 ? -21.523 -3.654 18.610 1.00 24.22 232 ARG A CA 1
ATOM 1508 C C . ARG C 3 103 ? -21.873 -3.431 20.069 1.00 25.34 232 ARG A C 1
ATOM 1509 O O . ARG C 3 103 ? -23.036 -3.530 20.462 1.00 24.60 232 ARG A O 1
ATOM 1517 N N . VAL C 3 104 ? -20.867 -3.111 20.867 1.00 26.77 233 VAL A N 1
ATOM 1518 C CA . VAL C 3 104 ? -21.081 -2.854 22.281 1.00 27.69 233 VAL A CA 1
ATOM 1519 C C . VAL C 3 104 ? -21.955 -1.620 22.446 1.00 30.50 233 VAL A C 1
ATOM 1520 O O . VAL C 3 104 ? -22.817 -1.574 23.328 1.00 29.59 233 VAL A O 1
ATOM 1524 N N . LYS C 3 105 ? -21.768 -0.640 21.566 1.00 29.16 234 LYS A N 1
ATOM 1525 C CA . LYS C 3 105 ? -22.547 0.582 21.654 1.00 32.38 234 LYS A CA 1
ATOM 1526 C C . LYS C 3 105 ? -23.908 0.461 20.961 1.00 33.98 234 LYS A C 1
ATOM 1527 O O . LYS C 3 105 ? -24.829 1.213 21.256 1.00 36.00 234 LYS A O 1
ATOM 1537 N N . SER C 3 106 ? -24.033 -0.499 20.054 1.00 35.30 235 SER A N 1
ATOM 1538 C CA . SER C 3 106 ? -25.275 -0.708 19.318 1.00 34.65 235 SER A CA 1
ATOM 1539 C C . SER C 3 106 ? -26.464 -1.254 20.107 1.00 35.15 235 SER A C 1
ATOM 1540 O O . SER C 3 106 ? -26.325 -2.147 20.946 1.00 33.63 235 SER A O 1
ATOM 1543 N N . ASP C 3 107 ? -27.639 -0.709 19.802 1.00 35.67 236 ASP A N 1
ATOM 1544 C CA . ASP C 3 107 ? -28.896 -1.123 20.424 1.00 37.48 236 ASP A CA 1
ATOM 1545 C C . ASP C 3 107 ? -29.383 -2.419 19.760 1.00 35.49 236 ASP A C 1
ATOM 1546 O O . ASP C 3 107 ? -30.378 -2.999 20.185 1.00 34.96 236 ASP A O 1
ATOM 1554 N N . LYS C 3 108 ? -28.678 -2.863 18.722 1.00 32.58 237 LYS A N 1
ATOM 1555 C CA . LYS C 3 108 ? 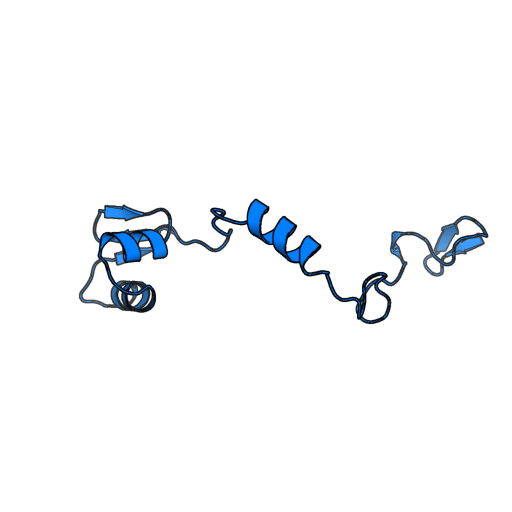-29.056 -4.082 18.004 1.00 33.27 237 LYS A CA 1
ATOM 1556 C C . LYS C 3 108 ? -28.277 -5.311 18.455 1.00 33.57 237 LYS A C 1
ATOM 1557 O O . LYS C 3 108 ? -28.495 -6.406 17.948 1.00 32.62 237 LYS A O 1
ATOM 1563 N N . TRP C 3 109 ? -27.355 -5.133 19.395 1.00 31.42 238 TRP A N 1
ATOM 1564 C CA . TRP C 3 109 ? -26.567 -6.252 19.898 1.00 30.11 238 TRP A CA 1
ATOM 1565 C C . TRP C 3 109 ? -26.625 -6.243 21.409 1.00 31.07 238 TRP A C 1
ATOM 1566 O O . TRP C 3 109 ? -26.910 -5.217 22.007 1.00 34.58 238 TRP A O 1
ATOM 1577 N N . ASN C 3 110 ? -26.395 -7.395 22.019 1.00 29.56 239 ASN A N 1
ATOM 1578 C CA . ASN C 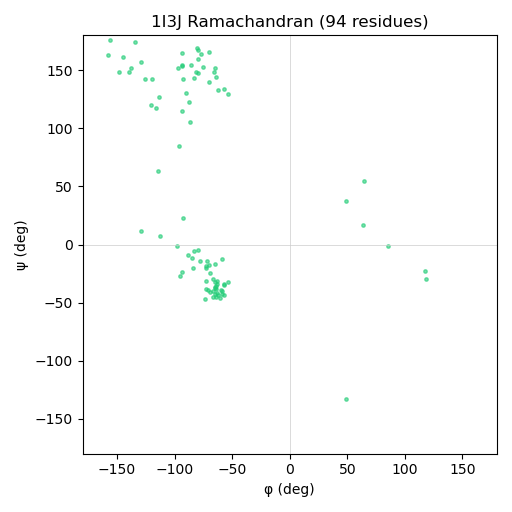3 110 ? -26.367 -7.463 23.454 1.00 28.89 239 ASN A CA 1
ATOM 1579 C C . ASN C 3 110 ? -24.954 -7.816 23.872 1.00 28.49 239 ASN A C 1
ATOM 1580 O O . ASN C 3 110 ? -24.701 -8.879 24.446 1.00 26.94 239 ASN A O 1
ATOM 1585 N N . TRP C 3 111 ? -24.026 -6.919 23.548 1.00 26.98 240 TRP A N 1
ATOM 1586 C CA . TRP C 3 111 ? -22.619 -7.081 23.879 1.00 28.36 240 TRP A CA 1
ATOM 1587 C C . TRP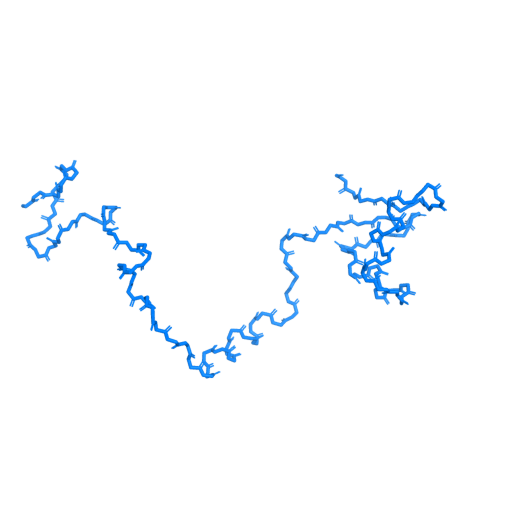 C 3 111 ? -22.319 -5.982 24.879 1.00 30.77 240 TRP A C 1
ATOM 1588 O O . TRP C 3 111 ? -22.580 -4.804 24.614 1.00 31.18 240 TRP A O 1
ATOM 1599 N N . PHE C 3 112 ? -21.753 -6.360 26.018 1.00 31.54 241 PHE A N 1
ATOM 1600 C CA . PHE C 3 112 ? -21.466 -5.386 27.058 1.00 33.61 241 PHE A CA 1
ATOM 1601 C C . PHE C 3 112 ? -20.227 -5.758 27.847 1.00 32.61 241 PHE A C 1
ATOM 1602 O O . PHE C 3 112 ? -19.912 -6.936 28.028 1.00 32.29 241 PHE A O 1
ATOM 1610 N N . TYR C 3 113 ? -19.525 -4.736 28.315 1.00 31.82 242 TYR A N 1
ATOM 1611 C CA . TYR C 3 113 ? -18.329 -4.949 29.099 1.00 33.91 242 TYR A CA 1
ATOM 1612 C C . TYR C 3 113 ? -18.730 -5.279 30.537 1.00 36.72 242 TYR A C 1
ATOM 1613 O O . TYR C 3 113 ? -19.749 -4.803 31.044 1.00 35.59 242 TYR A O 1
ATOM 1622 N N . ILE C 3 114 ? -17.933 -6.113 31.187 1.00 39.16 243 ILE A N 1
ATOM 1623 C CA . ILE C 3 114 ? -18.214 -6.492 32.558 1.00 44.42 243 ILE A CA 1
ATOM 1624 C C . ILE C 3 114 ? -17.596 -5.471 33.520 1.00 48.99 243 ILE A C 1
ATOM 1625 O O . ILE C 3 114 ? -16.383 -5.460 33.713 1.00 49.18 243 ILE A O 1
ATOM 1630 N N . ASN C 3 115 ? -18.446 -4.622 34.105 1.00 54.35 244 ASN A N 1
ATOM 1631 C CA . 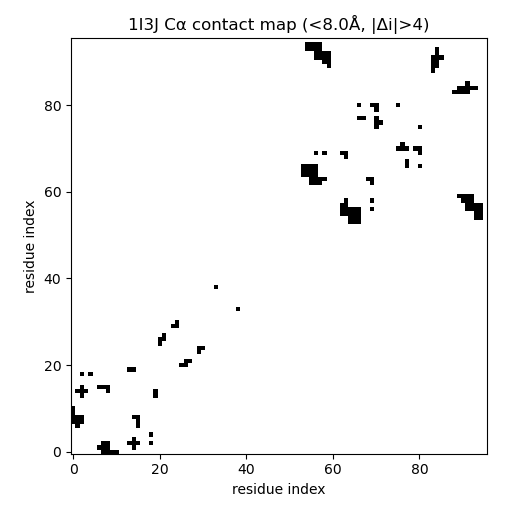ASN C 3 115 ? -18.052 -3.566 35.055 1.00 57.50 244 ASN A CA 1
ATOM 1632 C C . ASN C 3 115 ? -17.916 -2.178 34.410 1.00 58.46 244 ASN A C 1
ATOM 1633 O O . ASN C 3 115 ? -18.733 -1.849 33.515 1.00 56.38 244 ASN A O 1
#

Radius of gyration: 24.24 Å; Cα contacts (8 Å, |Δi|>4): 94; chains: 1; bounding box: 59×38×43 Å